Protein AF-A0A6L3MW35-F1 (afdb_monomer)

Mean predicted aligned error: 17.9 Å

Organism: NCBI:txid1503054

Structure (mmCIF, N/CA/C/O backbone):
data_AF-A0A6L3MW35-F1
#
_entry.id   AF-A0A6L3MW35-F1
#
loop_
_atom_site.group_PDB
_atom_site.id
_atom_site.type_symbol
_atom_site.label_atom_id
_atom_site.label_alt_id
_atom_site.label_comp_id
_atom_site.label_asym_id
_atom_site.label_entity_id
_atom_site.label_seq_id
_atom_site.pdbx_PDB_ins_code
_atom_site.Cartn_x
_atom_site.Cartn_y
_atom_site.Cartn_z
_atom_site.occupancy
_atom_site.B_iso_or_equiv
_atom_site.auth_seq_id
_atom_site.auth_comp_id
_atom_site.auth_asym_id
_atom_site.auth_atom_id
_atom_site.pdbx_PDB_model_num
ATOM 1 N N . MET A 1 1 ? -56.546 0.240 63.052 1.00 38.34 1 MET A N 1
ATOM 2 C CA . MET A 1 1 ? -56.593 -0.990 62.234 1.00 38.34 1 MET A CA 1
ATOM 3 C C . MET A 1 1 ? -57.047 -0.511 60.863 1.00 38.34 1 MET A C 1
ATOM 5 O O . MET A 1 1 ? -58.130 0.043 60.815 1.00 38.34 1 MET A O 1
ATOM 9 N N . ASP A 1 2 ? -56.274 -0.455 59.781 1.00 45.28 2 ASP A N 1
ATOM 10 C CA . ASP A 1 2 ? -55.151 -1.252 59.258 1.00 45.28 2 ASP A CA 1
ATOM 11 C C . ASP A 1 2 ? -54.493 -0.368 58.155 1.00 45.28 2 ASP A C 1
ATOM 13 O O . ASP A 1 2 ? -55.217 0.212 57.351 1.00 45.28 2 ASP A O 1
ATOM 17 N N . MET A 1 3 ? -53.284 0.186 58.323 1.00 45.69 3 MET A N 1
ATOM 18 C CA . MET A 1 3 ? -51.972 -0.280 57.818 1.00 45.69 3 MET A CA 1
ATOM 19 C C . MET A 1 3 ? -51.944 -0.887 56.396 1.00 45.69 3 MET A C 1
ATOM 21 O O . MET A 1 3 ? -52.636 -1.849 56.126 1.00 45.69 3 MET A O 1
ATOM 25 N N . GLY A 1 4 ? -51.045 -0.393 55.525 1.00 45.44 4 GLY A N 1
ATOM 26 C CA . GLY A 1 4 ? -50.629 -1.090 54.288 1.00 45.44 4 GLY A CA 1
ATOM 27 C C . GLY A 1 4 ? -50.682 -0.223 53.023 1.00 45.44 4 GLY A C 1
ATOM 28 O O . GLY A 1 4 ? -51.618 -0.304 52.246 1.00 45.44 4 GLY A O 1
ATOM 29 N N . ASN A 1 5 ? -49.796 0.752 52.819 1.00 50.12 5 ASN A N 1
ATOM 30 C CA . ASN A 1 5 ? -48.409 0.570 52.371 1.00 50.12 5 ASN A CA 1
ATOM 31 C C . ASN A 1 5 ? -48.300 -0.133 51.001 1.00 50.12 5 ASN A C 1
ATOM 33 O O . ASN A 1 5 ? -48.305 -1.356 50.919 1.00 50.12 5 ASN A O 1
ATOM 37 N N . GLY A 1 6 ? -48.156 0.648 49.923 1.00 42.41 6 GLY A N 1
ATOM 38 C CA . GLY A 1 6 ? -48.043 0.080 48.578 1.00 42.41 6 GLY A CA 1
ATOM 39 C C . GLY A 1 6 ? -47.642 1.041 47.462 1.00 42.41 6 GLY A C 1
ATOM 40 O O . GLY A 1 6 ? -47.980 0.787 46.312 1.00 42.41 6 GLY A O 1
ATOM 41 N N . PHE A 1 7 ? -46.915 2.130 47.748 1.00 45.97 7 PHE A N 1
ATOM 42 C CA . PHE A 1 7 ? -46.176 2.835 46.693 1.00 45.97 7 PHE A CA 1
ATOM 43 C C . PHE A 1 7 ? -45.057 1.913 46.200 1.00 45.97 7 PHE A C 1
ATOM 45 O O . PHE A 1 7 ? -43.919 1.988 46.672 1.00 45.97 7 PHE A O 1
ATOM 52 N N . ALA A 1 8 ? -45.390 1.028 45.262 1.00 51.53 8 ALA A N 1
ATOM 53 C CA . ALA A 1 8 ? -44.447 0.234 44.497 1.00 51.53 8 ALA A CA 1
ATOM 54 C C . ALA A 1 8 ? -43.629 1.182 43.610 1.00 51.53 8 ALA A C 1
ATOM 56 O O . ALA A 1 8 ? -43.864 1.341 42.417 1.00 51.53 8 ALA A O 1
ATOM 57 N N . ARG A 1 9 ? -42.650 1.855 44.224 1.00 47.00 9 ARG A N 1
ATOM 58 C CA . ARG A 1 9 ? -41.517 2.440 43.520 1.00 47.00 9 ARG A CA 1
ATOM 59 C C . ARG A 1 9 ? -40.787 1.274 42.864 1.00 47.00 9 ARG A C 1
ATOM 61 O O . ARG A 1 9 ? -39.932 0.651 43.493 1.00 47.00 9 ARG A O 1
ATOM 68 N N . SER A 1 10 ? -41.108 0.995 41.603 1.00 45.75 10 SER A N 1
ATOM 69 C CA . SER A 1 10 ? -40.247 0.243 40.696 1.00 45.75 10 SER A CA 1
ATOM 70 C C . SER A 1 10 ? -38.976 1.065 40.487 1.00 45.75 10 SER A C 1
ATOM 72 O O . SER A 1 10 ? -38.784 1.757 39.491 1.00 45.75 10 SER A O 1
ATOM 74 N N . LYS A 1 11 ? -38.106 1.048 41.495 1.00 46.50 11 LYS A N 1
ATOM 75 C CA . LYS A 1 11 ? -36.735 1.513 41.390 1.00 46.50 11 LYS A CA 1
ATOM 76 C C . LYS A 1 11 ? -36.025 0.417 40.607 1.00 46.50 11 LYS A C 1
ATOM 78 O O . LYS A 1 11 ? -35.410 -0.463 41.203 1.00 46.50 11 LYS A O 1
ATOM 83 N N . THR A 1 12 ? -36.181 0.426 39.282 1.00 53.72 12 THR A N 1
ATOM 84 C CA . THR A 1 12 ? -35.271 -0.270 38.374 1.00 53.72 12 THR A CA 1
ATOM 85 C C . THR A 1 12 ? -33.891 0.245 38.722 1.00 53.72 12 THR A C 1
ATOM 87 O O . THR A 1 12 ? -33.518 1.376 38.409 1.00 53.72 12 THR A O 1
ATOM 90 N N . ARG A 1 13 ? -33.182 -0.559 39.513 1.00 51.06 13 ARG A N 1
ATOM 91 C CA . ARG A 1 13 ? -31.789 -0.361 39.861 1.00 51.06 13 ARG A CA 1
ATOM 92 C C . ARG A 1 13 ? -31.027 -0.480 38.544 1.00 51.06 13 ARG A C 1
ATOM 94 O O . ARG A 1 13 ? -30.602 -1.566 38.174 1.00 51.06 13 ARG A O 1
ATOM 101 N N . PHE A 1 14 ? -30.883 0.632 37.826 1.00 48.94 14 PHE A N 1
ATOM 102 C CA . PHE A 1 14 ? -29.825 0.823 36.836 1.00 48.94 14 PHE A CA 1
ATOM 103 C C . PHE A 1 14 ? -28.502 0.876 37.606 1.00 48.94 14 PHE A C 1
ATOM 105 O O . PHE A 1 14 ? -27.921 1.923 37.857 1.00 48.94 14 PHE A O 1
ATOM 112 N N . GLY A 1 15 ? -28.118 -0.289 38.102 1.00 52.09 15 GLY A N 1
ATOM 113 C CA . GLY A 1 15 ? -26.884 -0.591 38.802 1.00 52.09 15 GLY A CA 1
ATOM 114 C C . GLY A 1 15 ? -26.491 -2.007 38.412 1.00 52.09 15 GLY A C 1
ATOM 115 O O . GLY A 1 15 ? -26.219 -2.836 39.270 1.00 52.09 15 GLY A O 1
ATOM 116 N N . GLY A 1 16 ? -26.593 -2.310 37.116 1.00 52.06 16 GLY A N 1
ATOM 117 C CA . GLY A 1 16 ? -25.944 -3.476 36.545 1.00 52.06 16 GLY A CA 1
ATOM 118 C C . GLY A 1 16 ? -24.463 -3.154 36.484 1.00 52.06 16 GLY A C 1
ATOM 119 O O . GLY A 1 16 ? -24.092 -2.099 35.966 1.00 52.06 16 GLY A O 1
ATOM 120 N N . ALA A 1 17 ? -23.639 -4.020 37.071 1.00 64.62 17 ALA A N 1
ATOM 121 C CA . ALA A 1 17 ? -22.202 -3.978 36.872 1.00 64.62 17 ALA A CA 1
ATOM 122 C C . ALA A 1 17 ? -21.929 -3.755 35.381 1.00 64.62 17 ALA A C 1
ATOM 124 O O . ALA A 1 17 ? -22.553 -4.399 34.535 1.00 64.62 17 ALA A O 1
ATOM 125 N N . ILE A 1 18 ? -21.064 -2.794 35.066 1.00 63.44 18 ILE A N 1
ATOM 126 C CA . ILE A 1 18 ? -20.623 -2.579 33.695 1.00 63.44 18 ILE A CA 1
ATOM 127 C C . ILE A 1 18 ? -19.945 -3.879 33.271 1.00 63.44 18 ILE A C 1
ATOM 129 O O . ILE A 1 18 ? -18.836 -4.171 33.714 1.00 63.44 18 ILE A O 1
ATOM 133 N N . ASP A 1 19 ? -20.640 -4.679 32.466 1.00 75.06 19 ASP A N 1
ATOM 134 C CA . ASP A 1 19 ? -20.080 -5.901 31.922 1.00 75.06 19 ASP A CA 1
ATOM 135 C C . ASP A 1 19 ? -19.104 -5.518 30.810 1.00 75.06 19 ASP A C 1
ATOM 137 O O . ASP A 1 19 ? -19.463 -5.234 29.661 1.00 75.06 19 ASP A O 1
ATOM 141 N N . ILE A 1 20 ? -17.838 -5.446 31.210 1.00 77.06 20 ILE A N 1
ATOM 142 C CA . ILE A 1 20 ? -16.716 -5.106 30.345 1.00 77.06 20 ILE A CA 1
ATOM 143 C C . ILE A 1 20 ? -16.630 -6.099 29.174 1.00 77.06 20 ILE A C 1
ATOM 145 O O . ILE A 1 20 ? -16.198 -5.708 28.089 1.00 77.06 20 ILE A O 1
ATOM 149 N N . GLU A 1 21 ? -17.058 -7.355 29.342 1.00 76.44 21 GLU A N 1
ATOM 150 C CA . GLU A 1 21 ? -17.043 -8.352 28.266 1.00 76.44 21 GLU A CA 1
ATOM 151 C C . GLU A 1 21 ? -18.126 -8.083 27.222 1.00 76.44 21 GLU A C 1
ATOM 153 O O . GLU A 1 21 ? -17.835 -8.092 26.021 1.00 76.44 21 GLU A O 1
ATOM 158 N N . SER A 1 22 ? -19.337 -7.729 27.659 1.00 74.19 22 SER A N 1
ATOM 159 C CA . SER A 1 22 ? -20.406 -7.265 26.767 1.00 74.19 22 SER A CA 1
ATOM 160 C C . SER A 1 22 ? -19.992 -6.015 25.980 1.00 74.19 22 SER A C 1
ATOM 162 O O . SER A 1 22 ? -20.206 -5.937 24.769 1.00 74.19 22 SER A O 1
ATOM 164 N N . LEU A 1 23 ? -19.311 -5.062 26.626 1.00 74.69 23 LEU A N 1
ATOM 165 C CA . LEU A 1 23 ? -18.767 -3.869 25.965 1.00 74.69 23 LEU A CA 1
ATOM 166 C C . LEU A 1 23 ? -17.669 -4.201 24.952 1.00 74.69 23 LEU A C 1
ATOM 168 O O . LEU A 1 23 ? -17.701 -3.698 23.831 1.00 74.69 23 LEU A O 1
ATOM 172 N N . LYS A 1 24 ? -16.714 -5.069 25.302 1.00 76.19 24 LYS A N 1
ATOM 173 C CA . LYS A 1 24 ? -15.670 -5.532 24.370 1.00 76.19 24 LYS A CA 1
ATOM 174 C C . LYS A 1 24 ? -16.276 -6.233 23.157 1.00 76.19 24 LYS A C 1
ATOM 176 O O . LYS A 1 24 ? -15.810 -6.029 22.039 1.00 76.19 24 LYS A O 1
ATOM 181 N N . THR A 1 25 ? -17.314 -7.033 23.372 1.00 75.38 25 THR A N 1
ATOM 182 C CA . THR A 1 25 ? -18.017 -7.750 22.305 1.00 75.38 25 THR A CA 1
ATOM 183 C C . THR A 1 25 ? -18.749 -6.777 21.383 1.00 75.38 25 THR A C 1
ATOM 185 O O . THR A 1 25 ? -18.585 -6.859 20.168 1.00 75.38 25 THR A O 1
ATOM 188 N N . GLY A 1 26 ? -19.450 -5.784 21.940 1.00 75.19 26 GLY A N 1
ATOM 189 C CA . GLY A 1 26 ? -20.080 -4.715 21.159 1.00 75.19 26 GLY A CA 1
ATOM 190 C C . GLY A 1 26 ? -19.070 -3.870 20.375 1.00 75.19 26 GLY A C 1
ATOM 191 O O . GLY A 1 26 ? -19.295 -3.557 19.208 1.00 75.19 26 GLY A O 1
ATOM 192 N N . LEU A 1 27 ? -17.908 -3.571 20.966 1.00 72.75 27 LEU A N 1
ATOM 193 C CA . LEU A 1 27 ? -16.831 -2.849 20.281 1.00 72.75 27 LEU A CA 1
ATOM 194 C C . LEU A 1 27 ? -16.217 -3.653 19.126 1.00 72.75 27 LEU A C 1
ATOM 196 O O . LEU A 1 27 ? -15.883 -3.068 18.102 1.00 72.75 27 LEU A O 1
ATOM 200 N N . ARG A 1 28 ? -16.093 -4.980 19.252 1.00 70.25 28 ARG A N 1
ATOM 201 C CA . ARG A 1 28 ? -15.612 -5.857 18.164 1.00 70.25 28 ARG A CA 1
ATOM 202 C C . ARG A 1 28 ? -16.606 -5.983 17.007 1.00 70.25 28 ARG A C 1
ATOM 204 O O . ARG A 1 28 ? -16.195 -6.310 15.900 1.00 70.25 28 ARG A O 1
ATOM 211 N N . GLN A 1 29 ? -17.891 -5.740 17.258 1.00 69.25 29 GLN A N 1
ATOM 212 C CA . GLN A 1 29 ? -18.949 -5.764 16.242 1.00 69.25 29 GLN A CA 1
ATOM 213 C C . GLN A 1 29 ? -19.093 -4.436 15.489 1.00 69.25 29 GLN A C 1
ATOM 215 O O . GLN A 1 29 ? -19.744 -4.392 14.444 1.00 69.25 29 GLN A O 1
ATOM 220 N N . LEU A 1 30 ? -18.485 -3.352 15.983 1.00 64.94 30 LEU A N 1
ATOM 221 C CA . LEU A 1 30 ? -18.436 -2.095 15.249 1.00 64.94 30 LEU A CA 1
ATOM 222 C C . LEU A 1 30 ? -17.557 -2.276 14.016 1.00 64.94 30 LEU A C 1
ATOM 224 O O . LEU A 1 30 ? -16.335 -2.399 14.111 1.00 64.94 30 LEU A O 1
ATOM 228 N N . GLN A 1 31 ? -18.185 -2.252 12.841 1.00 55.88 31 GLN A N 1
ATOM 229 C CA . GLN A 1 31 ? -17.431 -2.140 11.606 1.00 55.88 31 GLN A CA 1
ATOM 230 C C . GLN A 1 31 ? -16.613 -0.845 11.637 1.00 55.88 31 GLN A C 1
ATOM 232 O O . GLN A 1 31 ? -17.138 0.202 12.036 1.00 55.88 31 GLN A O 1
ATOM 237 N N . PRO A 1 32 ? -15.336 -0.881 11.226 1.00 61.06 32 PRO A N 1
ATOM 238 C CA . PRO A 1 32 ? -14.528 0.320 11.133 1.00 61.06 32 PRO A CA 1
ATOM 239 C C . PRO A 1 32 ? -15.206 1.307 10.175 1.00 61.06 32 PRO A C 1
ATOM 241 O O . PRO A 1 32 ? -15.230 1.128 8.964 1.00 61.06 32 PRO A O 1
ATOM 244 N N . THR A 1 33 ? -15.770 2.374 10.737 1.00 60.25 33 THR A N 1
ATOM 245 C CA . THR A 1 33 ? -16.462 3.438 9.990 1.00 60.25 33 THR A CA 1
ATOM 246 C C . THR A 1 33 ? -15.491 4.380 9.280 1.00 60.25 33 THR A C 1
ATOM 248 O O . THR A 1 33 ? -15.892 5.209 8.460 1.00 60.25 33 THR A O 1
ATOM 251 N N . ARG A 1 34 ? -14.192 4.279 9.588 1.00 60.50 34 ARG A N 1
AT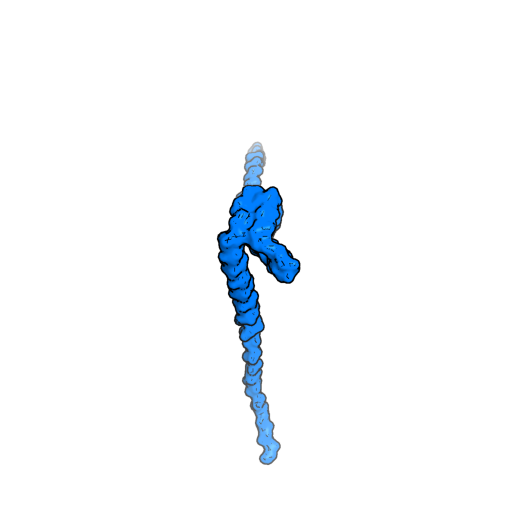OM 252 C CA . ARG A 1 34 ? -13.151 5.065 8.932 1.00 60.50 34 ARG A CA 1
ATOM 253 C C . ARG A 1 34 ? -12.843 4.449 7.576 1.00 60.50 34 ARG A C 1
ATOM 255 O O . ARG A 1 34 ? -12.356 3.325 7.506 1.00 60.50 34 ARG A O 1
ATOM 262 N N . LYS A 1 35 ? -13.078 5.223 6.510 1.00 62.88 35 LYS A N 1
ATOM 263 C CA . LYS A 1 35 ? -12.587 4.893 5.168 1.00 62.88 35 LYS A CA 1
ATOM 264 C C . LYS A 1 35 ? -11.095 4.548 5.259 1.00 62.88 35 LYS A C 1
ATOM 266 O O . LYS A 1 35 ? -10.360 5.288 5.926 1.00 62.88 35 LYS A O 1
ATOM 271 N N . PRO A 1 36 ? -10.651 3.455 4.621 1.00 65.88 36 PRO A N 1
ATOM 272 C CA . PRO A 1 36 ? -9.260 3.050 4.687 1.00 65.88 36 PRO A CA 1
ATOM 273 C C . PRO A 1 36 ? -8.387 4.185 4.150 1.00 65.88 36 PRO A C 1
ATOM 275 O O . PRO A 1 36 ? -8.646 4.765 3.093 1.00 65.88 36 PRO A O 1
ATOM 278 N N . THR A 1 37 ? -7.379 4.564 4.930 1.00 77.31 37 THR A N 1
ATOM 279 C CA . THR A 1 37 ? -6.421 5.591 4.520 1.00 77.31 37 THR A CA 1
ATOM 280 C C . THR A 1 37 ? -5.508 5.017 3.437 1.00 77.31 37 THR A C 1
ATOM 282 O O . THR A 1 37 ? -5.297 3.806 3.383 1.00 77.31 37 THR A O 1
ATOM 285 N N . LYS A 1 38 ? -4.904 5.877 2.601 1.00 79.88 38 LYS A N 1
ATOM 286 C CA . LYS A 1 38 ? -3.924 5.450 1.576 1.00 79.88 38 LYS A CA 1
ATOM 287 C C . LYS A 1 38 ? -2.846 4.521 2.151 1.00 79.88 38 LYS A C 1
ATOM 289 O O . LYS A 1 38 ? -2.438 3.573 1.499 1.00 79.88 38 LYS A O 1
ATOM 294 N N . ILE A 1 39 ? -2.409 4.794 3.381 1.00 83.19 39 ILE A N 1
ATOM 295 C CA . ILE A 1 39 ? -1.400 4.000 4.089 1.00 83.19 39 ILE A CA 1
ATOM 296 C C . ILE A 1 39 ? -1.955 2.635 4.509 1.00 83.19 39 ILE A C 1
ATOM 298 O O . ILE A 1 39 ? -1.253 1.645 4.352 1.00 83.19 39 ILE A O 1
ATOM 302 N N . GLY A 1 40 ? -3.194 2.567 5.011 1.00 81.81 40 GLY A N 1
ATOM 303 C CA . GLY A 1 40 ? -3.826 1.295 5.381 1.00 81.81 40 GLY A CA 1
ATOM 304 C C . GLY A 1 40 ? -3.953 0.357 4.184 1.00 81.81 40 GLY A C 1
ATOM 305 O O . GLY A 1 40 ? -3.484 -0.770 4.243 1.00 81.81 40 GLY A O 1
ATOM 306 N N . VAL A 1 41 ? -4.452 0.875 3.059 1.00 83.25 41 VAL A N 1
ATOM 307 C CA . VAL A 1 41 ? -4.561 0.097 1.814 1.00 83.25 41 VAL A CA 1
ATOM 308 C C . VAL A 1 41 ? -3.199 -0.431 1.353 1.00 83.25 41 VAL A C 1
ATOM 310 O O . VAL A 1 41 ? -3.088 -1.591 0.978 1.00 83.25 41 VAL A O 1
ATOM 313 N N . LEU A 1 42 ? -2.152 0.399 1.389 1.00 86.25 42 LEU A N 1
ATOM 314 C CA . LEU A 1 42 ? -0.816 -0.034 0.969 1.00 86.25 42 LEU A CA 1
ATOM 315 C C . LEU A 1 42 ? -0.160 -1.023 1.935 1.00 86.25 42 LEU A C 1
ATOM 317 O O . LEU A 1 42 ? 0.655 -1.817 1.486 1.00 86.25 42 LEU A O 1
ATOM 321 N N . ARG A 1 43 ? -0.484 -0.977 3.233 1.00 86.06 43 ARG A N 1
ATOM 322 C CA . ARG A 1 43 ? -0.005 -1.974 4.202 1.00 86.06 43 ARG A CA 1
ATOM 323 C C . ARG A 1 43 ? -0.602 -3.343 3.913 1.00 86.06 43 ARG A C 1
ATOM 325 O O . ARG A 1 43 ? 0.144 -4.310 3.838 1.00 86.06 43 ARG A O 1
ATOM 332 N N . ASP A 1 44 ? -1.910 -3.395 3.687 1.00 85.62 44 ASP A N 1
ATOM 333 C CA . ASP A 1 44 ? -2.616 -4.655 3.438 1.00 85.62 44 ASP A CA 1
ATOM 334 C C . ASP A 1 44 ? -2.217 -5.280 2.092 1.00 85.62 44 ASP A C 1
ATOM 336 O O . ASP A 1 44 ? -2.178 -6.499 1.952 1.00 85.62 44 ASP A O 1
ATOM 340 N N . LEU A 1 45 ? -1.890 -4.446 1.100 1.00 88.38 45 LEU A N 1
ATOM 341 C CA . LEU A 1 45 ? -1.508 -4.886 -0.244 1.00 88.38 45 LEU A CA 1
ATOM 342 C C . LEU A 1 45 ? 0.007 -5.000 -0.454 1.00 88.38 45 LEU A C 1
ATOM 344 O O . LEU A 1 45 ? 0.426 -5.301 -1.568 1.00 88.38 45 LEU A O 1
ATOM 348 N N . LEU A 1 46 ? 0.834 -4.757 0.570 1.00 88.12 46 LEU A N 1
ATOM 349 C CA . LEU A 1 46 ? 2.289 -4.643 0.416 1.00 88.12 46 LEU A CA 1
ATOM 350 C C . LEU A 1 46 ? 2.912 -5.889 -0.229 1.00 88.12 46 LEU A C 1
ATOM 352 O O . LEU A 1 46 ? 3.666 -5.755 -1.186 1.00 88.12 46 LEU A O 1
ATOM 356 N N . ALA A 1 47 ? 2.550 -7.082 0.252 1.00 88.06 47 ALA A N 1
ATOM 357 C CA . ALA A 1 47 ? 3.083 -8.345 -0.262 1.00 88.06 47 ALA A CA 1
ATOM 358 C C . ALA A 1 47 ? 2.730 -8.568 -1.742 1.00 88.06 47 ALA A C 1
ATOM 360 O O . ALA A 1 47 ? 3.594 -8.916 -2.538 1.00 88.06 47 ALA A O 1
ATOM 361 N N . VAL A 1 48 ? 1.479 -8.289 -2.120 1.00 91.62 48 VAL A N 1
ATOM 362 C CA . VAL A 1 48 ? 1.005 -8.428 -3.507 1.00 91.62 48 VAL A CA 1
ATOM 363 C C . VAL A 1 48 ? 1.672 -7.396 -4.416 1.00 91.62 48 VAL A C 1
ATOM 365 O O . VAL A 1 48 ? 2.021 -7.690 -5.551 1.00 91.62 48 VAL A O 1
ATOM 368 N N . ILE A 1 49 ? 1.864 -6.167 -3.928 1.00 90.50 49 ILE A N 1
ATOM 369 C CA . ILE A 1 49 ? 2.566 -5.122 -4.678 1.00 90.50 49 ILE A CA 1
ATOM 370 C C . ILE A 1 49 ? 4.021 -5.528 -4.932 1.00 90.50 49 ILE A C 1
ATOM 372 O O . ILE A 1 49 ? 4.520 -5.288 -6.028 1.00 90.50 49 ILE A O 1
ATOM 376 N N . ASP A 1 50 ? 4.688 -6.133 -3.950 1.00 89.44 50 ASP A N 1
ATOM 377 C CA . ASP A 1 50 ? 6.071 -6.593 -4.089 1.00 89.44 50 ASP A CA 1
ATOM 378 C C . ASP A 1 50 ? 6.183 -7.759 -5.088 1.00 89.44 50 ASP A C 1
ATOM 380 O O . ASP A 1 50 ? 7.030 -7.698 -5.974 1.00 89.44 50 ASP A O 1
ATOM 384 N N . GLU A 1 51 ? 5.261 -8.726 -5.055 1.00 91.31 51 GLU A N 1
ATOM 385 C CA . GLU A 1 51 ? 5.175 -9.809 -6.051 1.00 91.31 51 GLU A CA 1
ATOM 386 C C . GLU A 1 51 ? 5.000 -9.268 -7.481 1.00 91.31 51 GLU A C 1
ATOM 388 O O . GLU A 1 51 ? 5.749 -9.624 -8.388 1.00 91.31 51 GLU A O 1
ATOM 393 N N . MET A 1 52 ? 4.076 -8.326 -7.686 1.00 90.81 52 MET A N 1
ATOM 394 C CA . MET A 1 52 ? 3.856 -7.714 -9.004 1.00 90.81 52 MET A CA 1
ATOM 395 C C . MET A 1 52 ? 5.077 -6.925 -9.497 1.00 90.81 52 MET A C 1
ATOM 397 O O . MET A 1 52 ? 5.356 -6.895 -10.696 1.00 90.81 52 MET A O 1
ATOM 401 N N . LEU A 1 53 ? 5.815 -6.274 -8.593 1.00 90.44 53 LEU A N 1
ATOM 402 C CA . LEU A 1 53 ? 7.062 -5.591 -8.943 1.00 90.44 53 LEU A CA 1
ATOM 403 C C . LEU A 1 53 ? 8.147 -6.588 -9.375 1.00 90.44 53 LEU A C 1
ATOM 405 O O . LEU A 1 53 ? 8.882 -6.293 -10.319 1.00 90.44 53 LEU A O 1
ATOM 409 N N . ASP A 1 54 ? 8.225 -7.749 -8.724 1.00 91.25 54 ASP A N 1
ATOM 410 C CA . ASP A 1 54 ? 9.161 -8.822 -9.078 1.00 91.25 54 ASP A CA 1
ATOM 411 C C . ASP A 1 54 ? 8.802 -9.481 -10.423 1.00 91.25 54 ASP A C 1
ATOM 413 O O . ASP A 1 54 ? 9.691 -9.838 -11.197 1.00 91.25 54 ASP A O 1
ATOM 417 N N . GLU A 1 55 ? 7.512 -9.546 -10.763 1.00 92.88 55 GLU A N 1
ATOM 418 C CA . GLU A 1 55 ? 7.017 -9.964 -12.085 1.00 92.88 55 GLU A CA 1
ATOM 419 C C . GLU A 1 55 ? 7.249 -8.919 -13.196 1.00 92.88 55 GLU A C 1
ATOM 421 O O . GLU A 1 55 ? 7.027 -9.194 -14.378 1.00 92.88 55 GLU A O 1
ATOM 426 N N . GLY A 1 56 ? 7.726 -7.721 -12.846 1.00 91.75 56 GLY A N 1
ATOM 427 C CA . GLY A 1 56 ? 8.071 -6.662 -13.795 1.00 91.75 56 GLY A CA 1
ATOM 428 C C . GLY A 1 56 ? 6.976 -5.620 -14.034 1.00 91.75 56 GLY A C 1
ATOM 429 O O . GLY A 1 56 ? 7.126 -4.778 -14.925 1.00 91.75 56 GLY A O 1
ATOM 430 N N . VAL A 1 57 ? 5.897 -5.617 -13.244 1.00 92.56 57 VAL A N 1
ATOM 431 C CA . VAL A 1 57 ? 4.900 -4.537 -13.270 1.00 92.56 57 VAL A CA 1
ATOM 432 C C . VAL A 1 57 ? 5.538 -3.252 -12.748 1.00 92.56 57 VAL A C 1
ATOM 434 O O . VAL A 1 57 ? 6.275 -3.252 -11.765 1.00 92.56 57 VAL A O 1
ATOM 437 N N . THR A 1 58 ? 5.266 -2.112 -13.387 1.00 91.75 58 THR A N 1
ATOM 438 C CA . THR A 1 58 ? 5.891 -0.854 -12.971 1.00 91.75 58 THR A CA 1
ATOM 439 C C . THR A 1 58 ? 5.133 -0.175 -11.827 1.00 91.75 58 THR A C 1
ATOM 441 O O . THR A 1 58 ? 3.913 -0.279 -11.686 1.00 91.75 58 THR A O 1
ATOM 444 N N . TYR A 1 59 ? 5.844 0.644 -11.042 1.00 89.56 59 TYR A N 1
ATOM 445 C CA . TYR A 1 59 ? 5.222 1.517 -10.035 1.00 89.56 59 TYR A CA 1
ATOM 446 C C . TYR A 1 59 ? 4.168 2.471 -10.624 1.00 89.56 59 TYR A C 1
ATOM 448 O O . TYR A 1 59 ? 3.306 2.946 -9.886 1.00 89.56 59 TYR A O 1
ATOM 456 N N . ALA A 1 60 ? 4.251 2.798 -11.919 1.00 90.44 60 ALA A N 1
ATOM 457 C CA . ALA A 1 60 ? 3.267 3.641 -12.590 1.00 90.44 60 ALA A CA 1
ATOM 458 C C . ALA A 1 60 ? 1.954 2.883 -12.817 1.00 90.44 60 ALA A C 1
ATOM 460 O O . ALA A 1 60 ? 0.896 3.406 -12.473 1.00 90.44 60 ALA A O 1
ATOM 461 N N . ASP A 1 61 ? 2.037 1.640 -13.292 1.00 91.31 61 ASP A N 1
ATOM 462 C CA . ASP A 1 61 ? 0.870 0.787 -13.539 1.00 91.31 61 ASP A CA 1
ATOM 463 C C . ASP A 1 61 ? 0.148 0.442 -12.232 1.00 91.31 61 ASP A C 1
ATOM 465 O O . ASP A 1 61 ? -1.076 0.543 -12.140 1.00 91.31 61 ASP A O 1
ATOM 469 N N . ILE A 1 62 ? 0.909 0.137 -11.176 1.00 91.38 62 ILE A N 1
ATOM 470 C CA . ILE A 1 62 ? 0.361 -0.117 -9.836 1.00 91.38 62 ILE A CA 1
ATOM 471 C C . ILE A 1 62 ? -0.319 1.143 -9.286 1.00 91.38 62 ILE A C 1
ATOM 473 O O . ILE A 1 62 ? -1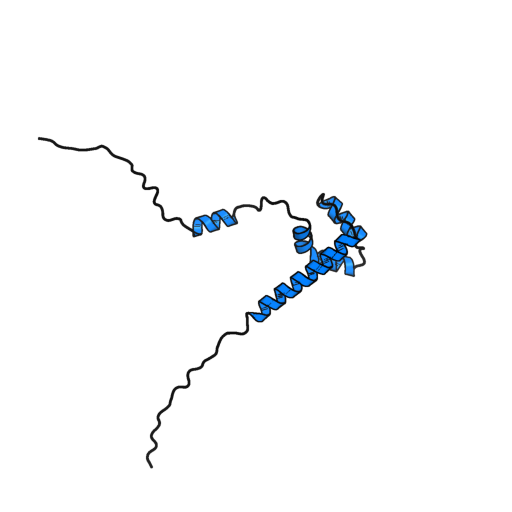.422 1.069 -8.742 1.00 91.38 62 ILE A O 1
ATOM 477 N N . ALA A 1 63 ? 0.301 2.318 -9.438 1.00 89.69 63 ALA A N 1
ATOM 478 C CA . ALA A 1 63 ? -0.291 3.574 -8.985 1.00 89.69 63 ALA A CA 1
ATOM 479 C C . ALA A 1 63 ? -1.599 3.898 -9.724 1.00 89.69 63 ALA A C 1
ATOM 481 O O . ALA A 1 63 ? -2.575 4.305 -9.088 1.00 89.69 63 ALA A O 1
ATOM 482 N N . ASP A 1 64 ? -1.646 3.693 -11.039 1.00 91.69 64 ASP A N 1
ATOM 483 C CA . ASP A 1 64 ? -2.849 3.919 -11.840 1.00 91.69 64 ASP A CA 1
ATOM 484 C C . ASP A 1 64 ? -3.965 2.928 -11.469 1.00 91.69 64 ASP A C 1
ATOM 486 O O . ASP A 1 64 ? -5.103 3.330 -11.206 1.00 91.69 64 ASP A O 1
ATOM 490 N N . PHE A 1 65 ? -3.631 1.642 -11.324 1.00 91.38 65 PHE A N 1
ATOM 491 C CA . PHE A 1 65 ? -4.572 0.609 -10.891 1.00 91.38 65 PHE A CA 1
ATOM 492 C C . PHE A 1 65 ? -5.179 0.917 -9.517 1.00 91.38 65 PHE A C 1
ATOM 494 O O . PHE A 1 65 ? -6.405 0.929 -9.357 1.00 91.38 65 PHE A O 1
ATOM 501 N N . LEU A 1 66 ? -4.335 1.225 -8.526 1.00 88.31 66 LEU A N 1
ATOM 502 C CA . LEU A 1 66 ? -4.787 1.567 -7.179 1.00 88.31 66 LEU A CA 1
ATOM 503 C C . LEU A 1 66 ? -5.655 2.827 -7.189 1.00 88.31 66 LEU A C 1
ATOM 505 O O . LEU A 1 66 ? -6.672 2.872 -6.493 1.00 88.31 66 LEU A O 1
ATOM 509 N N . SER A 1 67 ? -5.306 3.820 -8.010 1.00 88.12 67 SER A N 1
ATOM 510 C CA . SER A 1 67 ? -6.080 5.058 -8.129 1.00 88.12 67 SER A CA 1
ATOM 511 C C . SER A 1 67 ? -7.474 4.817 -8.686 1.00 88.12 67 SER A C 1
ATOM 513 O O . SER A 1 67 ? -8.461 5.277 -8.107 1.00 88.12 67 SER A O 1
ATOM 515 N N . LYS A 1 68 ? -7.570 4.027 -9.759 1.00 88.94 68 LYS A N 1
ATOM 516 C CA . LYS A 1 68 ? -8.842 3.653 -10.387 1.00 88.94 68 LYS A CA 1
ATOM 517 C C . LYS A 1 68 ? -9.719 2.816 -9.462 1.00 88.94 68 LYS A C 1
ATOM 519 O O . LYS A 1 68 ? -10.930 3.017 -9.422 1.00 88.94 68 LYS A O 1
ATOM 524 N N . LYS A 1 69 ? -9.129 1.883 -8.709 1.00 87.50 69 LYS A N 1
ATOM 525 C CA . LYS A 1 69 ? -9.892 0.935 -7.888 1.00 87.50 69 LYS A CA 1
ATOM 526 C C . LYS A 1 69 ? -10.378 1.526 -6.567 1.00 87.50 69 LYS A C 1
ATOM 528 O O . LYS A 1 69 ? -11.461 1.174 -6.108 1.00 87.50 69 LYS A O 1
ATOM 533 N N . THR A 1 70 ? -9.582 2.397 -5.950 1.00 81.31 70 THR A N 1
ATOM 534 C CA . THR A 1 70 ? -9.867 2.943 -4.612 1.00 81.31 70 THR A CA 1
ATOM 535 C C . THR A 1 70 ? -10.452 4.355 -4.645 1.00 81.31 70 THR A C 1
ATOM 537 O O . THR A 1 70 ? -10.966 4.826 -3.632 1.00 81.31 70 THR A O 1
ATOM 540 N N . GLY A 1 71 ? -10.355 5.049 -5.785 1.00 80.44 71 GLY A N 1
ATOM 541 C CA . GLY A 1 71 ? -10.681 6.472 -5.895 1.00 80.44 71 GLY A CA 1
ATOM 542 C C . GLY A 1 71 ? -9.685 7.387 -5.170 1.00 80.44 71 GLY A C 1
ATOM 543 O O . GLY A 1 71 ? -9.953 8.576 -5.004 1.00 80.44 71 GLY A O 1
ATOM 544 N N . LEU A 1 72 ? -8.549 6.854 -4.706 1.00 81.38 72 LEU A N 1
ATOM 545 C CA . LEU A 1 72 ? -7.497 7.602 -4.023 1.00 81.38 72 LEU A CA 1
ATOM 546 C C . LEU A 1 72 ? -6.348 7.879 -4.992 1.00 81.38 72 LEU A C 1
ATOM 548 O O . LEU A 1 72 ? -5.787 6.955 -5.550 1.00 81.38 72 LEU A O 1
ATOM 552 N N . GLU A 1 73 ? -5.927 9.131 -5.146 1.00 86.56 73 GLU A N 1
ATOM 553 C CA . GLU A 1 73 ? -4.829 9.455 -6.070 1.00 86.56 73 GLU A CA 1
ATOM 554 C C . GLU A 1 73 ? -3.476 8.884 -5.592 1.00 86.56 73 GLU A C 1
ATOM 556 O O . GLU A 1 73 ? -2.946 9.302 -4.553 1.00 86.56 73 GLU A O 1
ATOM 561 N N . PHE A 1 74 ? -2.891 7.969 -6.365 1.00 86.62 74 PHE A N 1
ATOM 562 C CA . PHE A 1 74 ? -1.529 7.462 -6.199 1.00 86.62 74 PHE A CA 1
ATOM 563 C C . PHE A 1 74 ? -0.646 7.928 -7.362 1.00 86.62 74 PHE A C 1
ATOM 565 O O . PHE A 1 74 ? -1.045 7.918 -8.521 1.00 86.62 74 PHE A O 1
ATOM 572 N N . LYS A 1 75 ? 0.591 8.324 -7.046 1.00 88.50 75 LYS A N 1
ATOM 573 C CA . LYS A 1 75 ? 1.626 8.687 -8.029 1.00 88.50 75 LYS A CA 1
ATOM 574 C C . LYS A 1 75 ? 2.830 7.771 -7.842 1.00 88.50 75 LYS A C 1
ATOM 576 O O . LYS A 1 75 ? 3.176 7.472 -6.702 1.00 88.50 75 LYS A O 1
ATOM 581 N N . ALA A 1 76 ? 3.509 7.403 -8.927 1.00 85.75 76 ALA A N 1
ATOM 582 C CA . ALA A 1 76 ? 4.608 6.430 -8.911 1.00 85.75 76 ALA A CA 1
ATOM 583 C C . ALA A 1 76 ? 5.750 6.782 -7.930 1.00 85.75 76 ALA A C 1
ATOM 585 O O . ALA A 1 76 ? 6.134 5.965 -7.094 1.00 85.75 76 ALA A O 1
ATOM 586 N N . ASN A 1 77 ? 6.263 8.019 -7.972 1.00 87.75 77 ASN A N 1
ATOM 587 C CA . ASN A 1 77 ? 7.380 8.445 -7.113 1.00 87.75 77 ASN A CA 1
ATOM 588 C C . ASN A 1 77 ? 7.009 8.465 -5.608 1.00 87.75 77 ASN A C 1
ATOM 590 O O . ASN A 1 77 ? 7.747 7.895 -4.794 1.00 87.75 77 ASN A O 1
ATOM 594 N N . PRO A 1 78 ? 5.863 9.058 -5.206 1.00 87.69 78 PRO A N 1
ATOM 595 C CA . PRO A 1 78 ? 5.353 8.938 -3.841 1.00 87.69 78 PRO A CA 1
ATOM 596 C C . PRO A 1 78 ? 5.069 7.498 -3.415 1.00 87.69 78 PRO A C 1
ATOM 598 O O . PRO A 1 78 ? 5.406 7.136 -2.291 1.00 87.69 78 PRO A O 1
ATOM 601 N N . LEU A 1 79 ? 4.506 6.673 -4.303 1.00 88.38 79 LEU A N 1
ATOM 602 C CA . LEU A 1 79 ? 4.189 5.274 -4.024 1.00 88.38 79 LEU A CA 1
ATOM 603 C C . LEU A 1 79 ? 5.452 4.497 -3.643 1.00 88.38 79 LEU A C 1
ATOM 605 O O . LEU A 1 79 ? 5.489 3.888 -2.579 1.00 88.38 79 LEU A O 1
ATOM 609 N N . LYS A 1 80 ? 6.525 4.610 -4.434 1.00 89.94 80 LYS A N 1
ATOM 610 C CA . LYS A 1 80 ? 7.820 3.983 -4.125 1.00 89.94 80 LYS A CA 1
ATOM 611 C C . LYS A 1 80 ? 8.351 4.390 -2.747 1.00 89.94 80 LYS A C 1
ATOM 613 O O . LYS A 1 80 ? 8.812 3.552 -1.975 1.00 89.94 80 LYS A O 1
ATOM 618 N N . SER A 1 81 ? 8.258 5.680 -2.419 1.00 88.94 81 SER A N 1
ATOM 619 C CA . SER A 1 81 ? 8.707 6.205 -1.123 1.00 88.94 81 SER A CA 1
ATOM 620 C C . SER A 1 81 ? 7.861 5.678 0.039 1.00 88.94 81 SER A C 1
ATOM 622 O O . SER A 1 81 ? 8.395 5.369 1.102 1.00 88.94 81 SER A O 1
ATOM 624 N N . MET A 1 82 ? 6.545 5.567 -0.155 1.00 87.69 82 MET A N 1
ATOM 625 C CA . MET A 1 82 ? 5.623 5.017 0.836 1.00 87.69 82 MET A CA 1
ATOM 626 C C . MET A 1 82 ? 5.866 3.525 1.061 1.00 87.69 82 MET A C 1
ATOM 628 O O . MET A 1 82 ? 6.016 3.121 2.209 1.00 87.69 82 MET A O 1
ATOM 632 N N . LEU A 1 83 ? 5.993 2.731 -0.005 1.00 88.25 83 LEU A N 1
ATOM 633 C CA . LEU A 1 83 ? 6.294 1.299 0.084 1.00 88.25 83 LEU A CA 1
ATOM 634 C C . LEU A 1 83 ? 7.628 1.058 0.799 1.00 88.25 83 LEU A C 1
ATOM 636 O O . LEU A 1 83 ? 7.701 0.236 1.704 1.00 88.25 83 LEU A O 1
ATOM 640 N N . SER A 1 84 ? 8.662 1.848 0.491 1.00 88.75 84 SER A N 1
ATOM 641 C CA . SER A 1 84 ? 9.956 1.755 1.180 1.00 88.75 84 SER A CA 1
ATOM 642 C C . SER A 1 84 ? 9.844 1.992 2.692 1.00 88.75 84 SER A C 1
ATOM 644 O O . SER A 1 84 ? 10.468 1.276 3.474 1.00 88.75 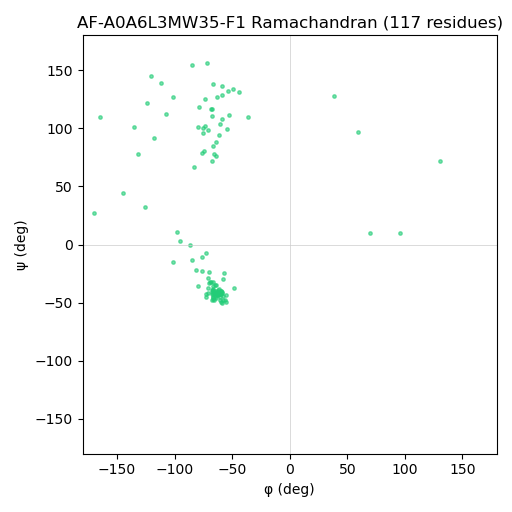84 SER A O 1
ATOM 646 N N . LYS A 1 85 ? 9.034 2.970 3.121 1.00 87.62 85 LYS A N 1
ATOM 647 C CA . LYS A 1 85 ? 8.774 3.214 4.549 1.00 87.62 85 LYS A CA 1
ATOM 648 C C . LYS A 1 85 ? 7.993 2.067 5.183 1.00 87.62 85 LYS A C 1
ATOM 650 O O . LYS A 1 85 ? 8.354 1.634 6.269 1.00 87.62 85 LYS A O 1
ATOM 655 N N . LEU A 1 86 ? 6.978 1.552 4.490 1.00 87.56 86 LEU A N 1
ATOM 656 C CA . LEU A 1 86 ? 6.158 0.447 4.982 1.00 87.56 86 LEU A CA 1
ATOM 657 C C . LEU A 1 86 ? 6.963 -0.841 5.167 1.00 87.56 86 LEU A C 1
ATOM 659 O O . LEU A 1 86 ? 6.808 -1.490 6.194 1.00 87.56 86 LEU A O 1
ATOM 663 N N . ARG A 1 87 ? 7.879 -1.164 4.246 1.00 86.94 87 ARG A N 1
ATOM 664 C CA . ARG A 1 87 ? 8.789 -2.314 4.396 1.00 86.94 87 ARG A CA 1
ATOM 665 C C . ARG A 1 87 ? 9.671 -2.185 5.642 1.00 86.94 87 ARG A C 1
ATOM 667 O O . ARG A 1 87 ? 9.812 -3.141 6.394 1.00 86.94 87 ARG A O 1
ATOM 674 N N . LYS A 1 88 ? 10.215 -0.989 5.903 1.00 86.12 88 LYS A N 1
ATOM 675 C CA . LYS A 1 88 ? 11.009 -0.726 7.118 1.00 86.12 88 LYS A CA 1
ATOM 676 C C . LYS A 1 88 ? 10.175 -0.846 8.393 1.00 86.12 88 LYS A C 1
ATOM 678 O O . LYS A 1 88 ? 10.649 -1.398 9.376 1.00 86.12 88 LYS A O 1
ATOM 683 N N . GLU A 1 89 ? 8.947 -0.332 8.387 1.00 81.44 89 GLU A N 1
ATOM 684 C CA . GLU A 1 89 ? 8.033 -0.459 9.528 1.00 81.44 89 GLU A CA 1
ATOM 685 C C . GLU A 1 89 ? 7.661 -1.921 9.804 1.00 81.44 89 GLU A C 1
ATOM 687 O O . GLU A 1 89 ? 7.657 -2.325 10.965 1.00 81.44 89 GLU A O 1
ATOM 692 N N . ALA A 1 90 ? 7.393 -2.712 8.760 1.00 79.31 90 ALA A N 1
ATOM 693 C CA . ALA A 1 90 ? 7.101 -4.139 8.883 1.00 79.31 90 ALA A CA 1
ATOM 694 C C . ALA A 1 90 ? 8.280 -4.907 9.502 1.00 79.31 90 ALA A C 1
ATOM 696 O O . ALA A 1 90 ? 8.090 -5.653 10.459 1.00 79.31 90 ALA A O 1
ATOM 697 N N . GLN A 1 91 ? 9.504 -4.632 9.040 1.00 76.44 91 GLN A N 1
ATOM 698 C CA . GLN A 1 91 ? 10.717 -5.254 9.573 1.00 76.44 91 GLN A CA 1
ATOM 699 C C . GLN A 1 91 ? 10.950 -4.921 11.058 1.00 76.44 91 GLN A C 1
ATOM 701 O O . GLN A 1 91 ? 11.257 -5.804 11.853 1.00 76.44 91 GLN A O 1
ATOM 706 N N . VAL A 1 92 ? 10.742 -3.662 11.464 1.00 73.56 92 VAL A N 1
ATOM 707 C CA . VAL A 1 92 ? 10.889 -3.236 12.871 1.00 73.56 92 VAL A CA 1
ATOM 708 C C . VAL A 1 92 ? 9.827 -3.872 13.781 1.00 73.56 92 VAL A C 1
ATOM 710 O O . VAL A 1 92 ? 10.087 -4.116 14.961 1.00 73.56 92 VAL A O 1
ATOM 713 N N . LEU A 1 93 ? 8.624 -4.131 13.263 1.00 61.25 93 LEU A N 1
ATOM 714 C CA . LEU A 1 93 ? 7.559 -4.821 13.998 1.00 61.25 93 LEU A CA 1
ATOM 715 C C . LEU A 1 93 ? 7.904 -6.294 14.266 1.00 61.25 93 LEU A C 1
ATOM 717 O O . LEU A 1 93 ? 7.685 -6.759 15.384 1.00 61.25 93 LEU A O 1
ATOM 721 N N . GLU A 1 94 ? 8.488 -6.996 13.293 1.00 61.16 94 GLU A N 1
ATOM 722 C CA . GLU A 1 94 ? 8.962 -8.379 13.467 1.00 61.16 94 GLU A CA 1
ATOM 723 C C . GLU A 1 94 ? 10.138 -8.472 14.451 1.00 61.16 94 GLU A C 1
ATOM 725 O O . GLU A 1 94 ? 10.181 -9.362 15.302 1.00 61.16 94 GLU A O 1
ATOM 730 N N . GLU A 1 95 ? 11.070 -7.518 14.400 1.00 59.22 95 GLU A N 1
ATOM 731 C CA . GLU A 1 95 ? 1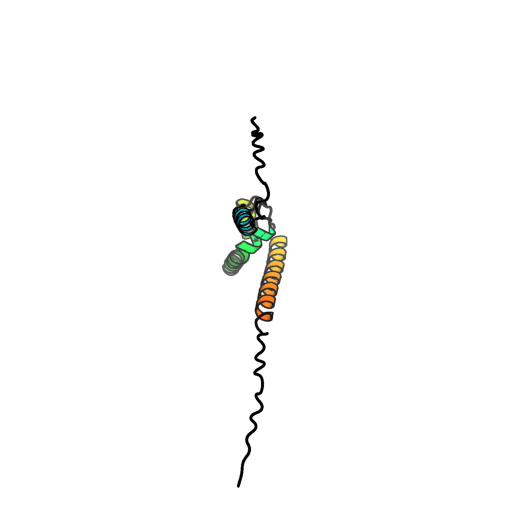2.246 -7.498 15.279 1.00 59.22 95 GLU A CA 1
ATOM 732 C C . GLU A 1 95 ? 11.866 -7.308 16.758 1.00 59.22 95 GLU A C 1
ATOM 734 O O . GLU A 1 95 ? 12.464 -7.912 17.653 1.00 59.22 95 GLU A O 1
ATOM 739 N N . ARG A 1 96 ? 10.811 -6.527 17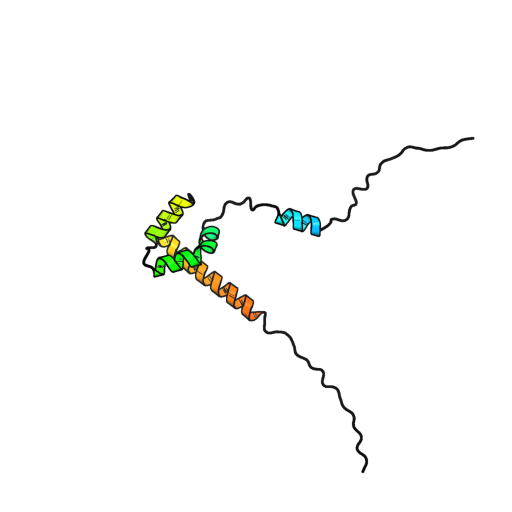.032 1.00 56.94 96 ARG A N 1
ATOM 740 C CA . ARG A 1 96 ? 10.280 -6.345 18.392 1.00 56.94 96 ARG A CA 1
ATOM 741 C C . ARG A 1 96 ? 9.583 -7.594 18.927 1.00 56.94 96 ARG A C 1
ATOM 743 O O . ARG A 1 96 ? 9.750 -7.904 20.098 1.00 56.94 96 ARG A O 1
ATOM 750 N N . GLN A 1 97 ? 8.863 -8.337 18.088 1.00 53.34 97 GLN A N 1
ATOM 751 C CA . GLN A 1 97 ? 8.198 -9.576 18.516 1.00 53.34 97 GLN A CA 1
ATOM 752 C C . GLN A 1 97 ? 9.190 -10.712 18.806 1.00 53.34 97 GLN A C 1
ATOM 754 O O . GLN A 1 97 ? 8.975 -11.495 19.731 1.00 53.34 97 GLN A O 1
ATOM 759 N N . ASN A 1 98 ? 10.310 -10.766 18.082 1.00 50.91 98 ASN A N 1
ATOM 760 C CA . ASN A 1 98 ? 11.374 -11.737 18.351 1.00 50.91 98 ASN A CA 1
ATOM 761 C C . ASN A 1 98 ? 12.238 -11.380 19.572 1.00 50.91 98 ASN A C 1
ATOM 763 O O . ASN A 1 98 ? 12.838 -12.270 20.169 1.00 50.91 98 ASN A O 1
ATOM 767 N N . SER A 1 99 ? 12.286 -10.107 19.974 1.00 51.72 99 SER A N 1
ATOM 768 C CA . SER A 1 99 ? 13.082 -9.671 21.132 1.00 51.72 99 SER A CA 1
ATOM 769 C C . SER A 1 99 ? 12.388 -9.910 22.480 1.00 51.72 99 SER A C 1
ATOM 771 O O . SER A 1 99 ? 13.071 -10.038 23.491 1.00 51.72 99 SER A O 1
ATOM 773 N N . ASP A 1 100 ? 11.057 -10.036 22.504 1.00 51.31 100 ASP A N 1
ATOM 774 C CA . ASP A 1 100 ? 10.279 -10.295 23.730 1.00 51.31 100 ASP A CA 1
ATOM 775 C C . ASP A 1 100 ? 10.156 -11.795 24.080 1.00 51.31 100 ASP A C 1
ATOM 777 O O . ASP A 1 100 ? 9.551 -12.152 25.089 1.00 51.31 100 ASP A O 1
ATOM 781 N N . SER A 1 101 ? 10.736 -12.697 23.278 1.00 52.69 101 SER A N 1
ATOM 782 C CA . SER A 1 101 ? 10.601 -14.154 23.470 1.00 52.69 101 SER A CA 1
ATOM 783 C C . SER A 1 101 ? 11.776 -14.820 24.201 1.00 52.69 101 SER A C 1
ATOM 785 O O . SER A 1 101 ? 11.849 -16.045 24.229 1.00 52.69 101 SER A O 1
ATOM 787 N N . ASN A 1 102 ? 12.697 -14.054 24.801 1.00 51.22 102 ASN A N 1
ATOM 788 C 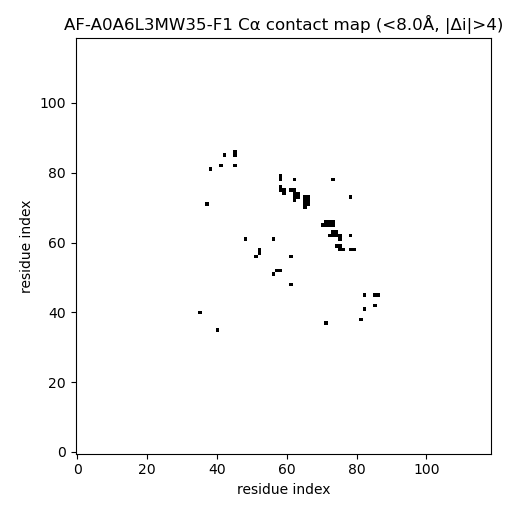CA . ASN A 1 102 ? 13.918 -14.607 25.406 1.00 51.22 102 ASN A CA 1
ATOM 789 C C . ASN A 1 102 ? 14.144 -14.215 26.878 1.00 51.22 102 ASN A C 1
ATOM 791 O O . ASN A 1 102 ? 15.285 -14.110 27.317 1.00 51.22 102 ASN A O 1
ATOM 795 N N . ASP A 1 103 ? 13.068 -14.035 27.649 1.00 50.97 103 ASP A N 1
ATOM 796 C CA . ASP A 1 103 ? 13.144 -13.947 29.113 1.00 50.97 103 ASP A CA 1
ATOM 797 C C . ASP A 1 103 ? 12.089 -14.855 29.759 1.00 50.97 103 ASP A C 1
ATOM 799 O O . ASP A 1 103 ? 11.014 -14.443 30.184 1.00 50.97 103 ASP A O 1
ATOM 803 N N . THR A 1 104 ? 12.367 -16.157 29.789 1.00 47.56 104 THR A N 1
ATOM 804 C CA . THR A 1 104 ? 11.751 -17.045 30.781 1.00 47.56 104 THR A CA 1
ATOM 805 C C . THR A 1 104 ? 12.877 -17.615 31.620 1.00 47.56 104 THR A C 1
ATOM 807 O O . THR A 1 104 ? 13.515 -18.606 31.267 1.00 47.56 104 THR A O 1
ATOM 810 N N . GLY A 1 105 ? 13.151 -16.902 32.712 1.00 50.31 105 GLY A N 1
ATOM 811 C CA . GLY A 1 105 ? 14.148 -17.237 33.712 1.00 50.31 105 GLY A CA 1
ATOM 812 C C . GLY A 1 105 ? 13.980 -18.658 34.244 1.00 50.31 105 GLY A C 1
ATOM 813 O O . GLY A 1 105 ? 13.055 -18.961 34.993 1.00 50.31 105 GLY A O 1
ATOM 814 N N . GLY A 1 106 ? 14.936 -19.515 33.900 1.00 43.47 106 GLY A N 1
ATOM 815 C CA . GLY A 1 106 ? 15.206 -20.767 34.595 1.00 43.47 106 GLY A CA 1
ATOM 816 C C . GLY A 1 106 ? 16.092 -20.518 35.812 1.00 43.47 106 GLY A C 1
ATOM 817 O O . GLY A 1 106 ? 17.241 -20.949 35.833 1.00 43.47 106 GLY A O 1
ATOM 818 N N . SER A 1 107 ? 15.581 -19.819 36.827 1.00 50.59 107 SER A N 1
ATOM 819 C CA . SER A 1 107 ? 16.181 -19.856 38.165 1.00 50.59 107 SER A CA 1
ATOM 820 C C . SER A 1 107 ? 15.792 -21.178 38.824 1.00 50.59 107 SER A C 1
ATOM 822 O O . SER A 1 107 ? 14.869 -21.236 39.630 1.00 50.59 107 SER A O 1
ATOM 824 N N . THR A 1 108 ? 16.466 -22.268 38.452 1.00 51.94 108 THR A N 1
ATOM 825 C CA . THR A 1 108 ? 16.430 -23.507 39.237 1.00 51.94 108 THR A CA 1
ATOM 826 C C . THR A 1 108 ? 17.208 -23.284 40.526 1.00 51.94 108 THR A C 1
ATOM 828 O O . THR A 1 108 ? 18.436 -23.315 40.565 1.00 51.94 108 THR A O 1
ATOM 831 N N . GLU A 1 109 ? 16.429 -23.004 41.561 1.00 49.69 109 GLU A N 1
ATOM 832 C CA . GLU A 1 109 ? 16.728 -23.047 42.985 1.00 49.69 109 GLU A CA 1
ATOM 833 C C . GLU A 1 109 ? 17.677 -24.214 43.325 1.00 49.69 109 GLU A C 1
ATOM 835 O O . GLU A 1 109 ? 17.323 -25.390 43.227 1.00 49.69 109 GLU A O 1
ATOM 840 N N . ALA A 1 110 ? 18.921 -23.890 43.688 1.00 49.12 110 ALA A N 1
ATOM 841 C CA . ALA A 1 110 ? 19.894 -24.865 44.163 1.00 49.12 110 ALA A CA 1
ATOM 842 C C . ALA A 1 110 ? 19.519 -25.296 45.590 1.00 49.12 110 ALA A C 1
ATOM 844 O O . ALA A 1 110 ? 19.756 -24.576 46.559 1.00 49.12 110 ALA A O 1
ATOM 845 N N . ILE A 1 111 ? 18.917 -26.478 45.709 1.00 57.84 111 ILE A N 1
ATOM 846 C CA . ILE A 1 111 ? 18.629 -27.145 46.983 1.00 57.84 111 ILE A CA 1
ATOM 847 C C . ILE A 1 111 ? 19.962 -27.462 47.693 1.00 57.84 111 ILE A C 1
ATOM 849 O O . ILE A 1 111 ? 20.813 -28.125 47.093 1.00 57.84 111 ILE A O 1
ATOM 853 N N . PRO A 1 112 ? 20.174 -27.072 48.965 1.00 55.34 112 PRO A N 1
ATOM 854 C CA . PRO A 1 112 ? 21.337 -27.517 49.721 1.00 55.34 112 PRO A CA 1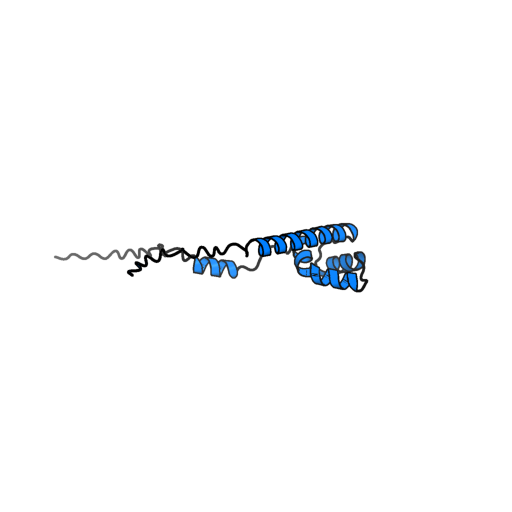
ATOM 855 C C . PRO A 1 112 ? 21.092 -28.939 50.249 1.00 55.34 112 PRO A C 1
ATOM 857 O O . PRO A 1 112 ? 20.403 -29.141 51.248 1.00 55.34 112 PRO A O 1
ATOM 860 N N . THR A 1 113 ? 21.661 -29.954 49.596 1.00 51.06 113 THR A N 1
ATOM 861 C CA . THR A 1 113 ? 21.728 -31.310 50.161 1.00 51.06 113 THR A CA 1
ATOM 862 C C . THR A 1 113 ? 22.796 -31.373 51.247 1.00 51.06 113 THR A C 1
ATOM 864 O O . THR A 1 113 ? 23.988 -31.490 50.975 1.00 51.06 113 THR A O 1
ATOM 867 N N . ASN A 1 114 ? 22.338 -31.309 52.495 1.00 52.50 114 ASN A N 1
ATOM 868 C CA . ASN A 1 114 ? 23.076 -31.741 53.672 1.00 52.50 114 ASN A CA 1
ATOM 869 C C . ASN A 1 114 ? 23.219 -33.274 53.618 1.00 52.50 114 ASN A C 1
ATOM 871 O O . ASN A 1 114 ? 22.213 -33.982 53.646 1.00 52.50 114 ASN A O 1
ATOM 875 N N . ALA A 1 115 ? 24.443 -33.791 53.523 1.00 46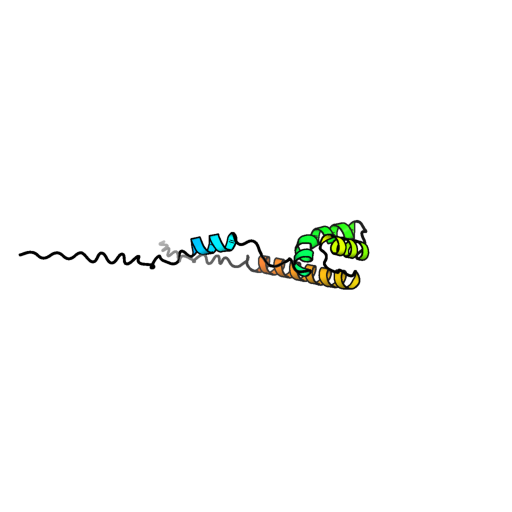.88 115 ALA A N 1
ATOM 876 C CA . ALA A 1 115 ? 24.716 -35.220 53.637 1.00 46.88 115 ALA A CA 1
ATOM 877 C C . ALA A 1 115 ? 25.932 -35.433 54.541 1.00 46.88 115 ALA A C 1
ATOM 87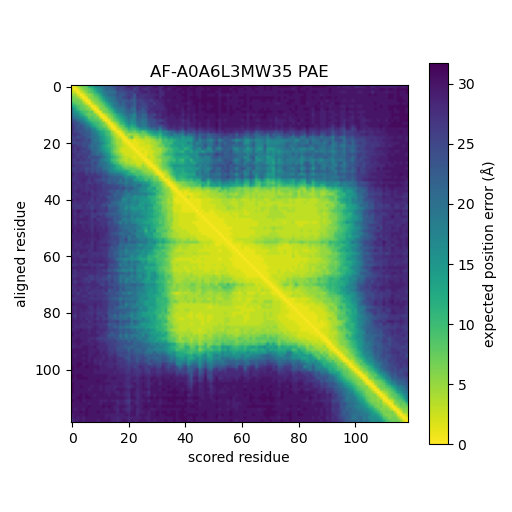9 O O . ALA A 1 115 ? 27.081 -35.268 54.136 1.00 46.88 115 ALA A O 1
ATOM 880 N N . SER A 1 116 ? 25.643 -35.800 55.788 1.00 51.47 116 SER A N 1
ATOM 881 C CA . SER A 1 116 ? 26.584 -36.444 56.694 1.00 51.47 116 SER A CA 1
ATOM 882 C C . SER A 1 116 ? 27.179 -37.682 56.020 1.00 51.47 116 SER A C 1
ATOM 884 O O . SER A 1 116 ? 26.440 -38.518 55.500 1.00 51.47 116 SER A O 1
ATOM 886 N N . HIS A 1 117 ? 28.502 -37.829 56.067 1.00 47.78 117 HIS A N 1
ATOM 887 C CA . HIS A 1 117 ? 29.150 -39.109 55.815 1.00 47.78 117 HIS A CA 1
ATOM 888 C C . HIS A 1 117 ? 30.014 -39.467 57.017 1.00 47.78 117 HIS A C 1
ATOM 890 O O . HIS A 1 117 ? 30.874 -38.701 57.443 1.00 47.78 117 HIS A O 1
ATOM 896 N N . ASN A 1 118 ? 29.686 -40.623 57.577 1.00 43.34 118 ASN A N 1
ATOM 897 C CA . ASN A 1 118 ? 30.283 -41.253 58.733 1.00 43.34 118 ASN A CA 1
ATOM 898 C C . ASN A 1 118 ? 31.093 -42.441 58.208 1.00 43.34 118 ASN A C 1
ATOM 900 O O . ASN A 1 118 ? 30.470 -43.374 57.707 1.00 43.34 118 ASN A O 1
ATOM 904 N N . VAL A 1 119 ? 32.424 -42.385 58.304 1.00 52.75 119 VAL A N 1
ATOM 905 C CA . VAL A 1 119 ? 33.353 -43.530 58.406 1.00 52.75 119 VAL A CA 1
ATOM 906 C C . VAL A 1 119 ? 34.643 -43.069 59.068 1.00 52.75 119 VAL A C 1
ATOM 908 O O . VAL A 1 119 ? 35.159 -42.005 58.661 1.00 52.75 119 VAL A O 1
#

Radius of gyration: 31.48 Å; Cα contacts (8 Å, |Δi|>4): 35; chains: 1; bounding box: 90×53×76 Å

Solvent-accessible surface area (backbone atoms only — not comparable to full-atom values): 7794 Å² total; per-residue (Å²): 141,81,91,83,90,76,87,78,74,81,71,77,72,90,70,68,76,84,54,62,65,61,50,52,52,54,57,71,67,54,72,82,83,67,76,79,46,78,66,54,53,48,62,76,40,41,68,61,53,50,50,41,45,75,75,63,51,48,57,54,58,53,18,50,50,50,20,71,75,68,74,46,92,50,47,36,72,62,48,56,56,49,52,56,51,49,54,53,52,52,52,54,54,52,54,54,61,63,64,72,73,77,78,80,83,81,78,75,78,82,77,85,82,85,75,91,81,90,132

pLDDT: mean 70.74, std 17.35, range [38.34, 92.88]

Secondary structure (DSSP, 8-state):
-------------------HHHHHHHHHHS---SPPPHHHHHHHTHHHHHHHHHTT--HHHHHHHHHHHHS----HHHHHHHHHHHHHHHHHHHHHHHHTTS-----------------

Foldseek 3Di:
DDDDDDPPPPPPPPPDDPPVVVVVVVVVPDDPPDQQDPLNVCLVCLVVVVVVVVVPDALQNVQVVCCVPRVDHGDSVVSVVSSVVSVVVVVVVVVVVVVVPPDPDPPPDDDDDDDDDDD

Sequence (119 aa):
MDMGNGFARSKTRFGGAIDIESLKTGLRQLQPTRKPTKIGVLRDLLAVIDEMLDEGVTYADIADFLSKKTGLEFKANPLKSMLSKLRKEAQVLEERQNSDSNDTGGSTEAIPTNASHNV